Protein AF-A0A7Y6A743-F1 (afdb_monomer_lite)

Structure (mmCIF, N/CA/C/O backbone):
data_AF-A0A7Y6A743-F1
#
_entry.id   AF-A0A7Y6A743-F1
#
loop_
_atom_site.group_PDB
_atom_site.id
_atom_site.type_symbol
_atom_site.label_atom_id
_atom_site.label_alt_id
_atom_site.label_comp_id
_atom_site.label_asym_id
_atom_site.label_entity_id
_atom_site.label_seq_id
_atom_site.pdbx_PDB_ins_code
_atom_site.Cartn_x
_atom_site.Cartn_y
_atom_site.Cartn_z
_atom_site.occupancy
_atom_site.B_iso_or_equiv
_atom_site.auth_seq_id
_atom_site.auth_comp_id
_atom_site.auth_asym_id
_atom_site.auth_atom_id
_atom_site.pdbx_PDB_model_num
ATOM 1 N N . MET A 1 1 ? 8.846 33.049 -17.620 1.00 62.44 1 MET A N 1
ATOM 2 C CA . MET A 1 1 ? 9.965 32.108 -17.408 1.00 62.44 1 MET A CA 1
ATOM 3 C C . MET A 1 1 ? 9.399 30.710 -17.550 1.00 62.44 1 MET A C 1
ATOM 5 O O . MET A 1 1 ? 8.600 30.324 -16.711 1.00 62.44 1 MET A O 1
ATOM 9 N N . THR A 1 2 ? 9.726 30.006 -18.631 1.00 59.50 2 THR A N 1
ATOM 10 C CA . THR A 1 2 ? 9.233 28.644 -18.883 1.00 59.50 2 THR A CA 1
ATOM 11 C C . THR A 1 2 ? 10.428 27.707 -18.808 1.00 59.50 2 THR A C 1
ATOM 13 O O . THR A 1 2 ? 11.289 27.746 -19.682 1.00 59.50 2 THR A O 1
ATOM 16 N N . THR A 1 3 ? 10.520 26.911 -17.747 1.00 61.12 3 THR A N 1
ATOM 17 C CA . THR A 1 3 ? 11.531 25.857 -17.612 1.00 61.12 3 THR A CA 1
ATOM 18 C C . THR A 1 3 ? 10.901 24.527 -18.003 1.00 61.12 3 THR A C 1
ATOM 20 O O . THR A 1 3 ? 9.993 24.052 -17.325 1.00 61.12 3 THR A O 1
ATOM 23 N N . ALA A 1 4 ? 11.367 23.932 -19.100 1.00 61.50 4 ALA A N 1
ATOM 24 C CA . ALA A 1 4 ? 11.075 22.543 -19.424 1.00 61.50 4 ALA A CA 1
ATOM 25 C C . ALA A 1 4 ? 12.081 21.654 -18.675 1.00 61.50 4 ALA A C 1
ATOM 27 O O . ALA A 1 4 ? 13.281 21.724 -18.936 1.00 61.50 4 ALA A O 1
ATOM 28 N N . THR A 1 5 ? 11.604 20.844 -17.729 1.00 67.88 5 THR A N 1
ATOM 29 C CA . THR A 1 5 ? 12.423 19.822 -17.064 1.00 67.88 5 THR A CA 1
ATOM 30 C C . THR A 1 5 ? 12.421 18.568 -17.928 1.00 67.88 5 THR A C 1
ATOM 32 O O . THR A 1 5 ? 11.444 17.824 -17.958 1.00 67.88 5 THR A O 1
ATOM 35 N N . THR A 1 6 ? 13.511 18.331 -18.652 1.00 57.53 6 THR A N 1
ATOM 36 C CA . THR A 1 6 ? 13.729 17.080 -19.382 1.00 57.53 6 THR A CA 1
ATOM 37 C C . THR A 1 6 ? 14.066 15.984 -18.370 1.00 57.53 6 THR A C 1
ATOM 39 O O . THR A 1 6 ? 15.169 15.955 -17.827 1.00 57.53 6 THR A O 1
ATOM 42 N N . ALA A 1 7 ? 13.119 15.090 -18.078 1.00 66.00 7 ALA A N 1
ATOM 43 C CA . ALA A 1 7 ? 13.409 13.883 -17.311 1.00 66.00 7 ALA A CA 1
ATOM 44 C C . ALA A 1 7 ? 14.204 12.920 -18.205 1.00 66.00 7 ALA A C 1
ATOM 46 O O . ALA A 1 7 ? 13.662 12.343 -19.148 1.00 66.00 7 ALA A O 1
ATOM 47 N N . THR A 1 8 ? 15.503 12.775 -17.944 1.00 61.09 8 THR A N 1
ATOM 48 C CA . THR A 1 8 ? 16.345 11.771 -18.603 1.00 61.09 8 THR A CA 1
ATOM 49 C C . THR A 1 8 ? 15.779 10.385 -18.298 1.00 61.09 8 THR A C 1
ATOM 51 O O . THR A 1 8 ? 15.866 9.915 -17.165 1.00 61.09 8 THR A O 1
ATOM 54 N N . GLN A 1 9 ? 15.185 9.728 -19.298 1.00 63.59 9 GLN A N 1
ATOM 55 C CA . GLN A 1 9 ? 14.800 8.322 -19.198 1.00 63.59 9 GLN A CA 1
ATOM 56 C C . GLN A 1 9 ? 16.079 7.496 -19.035 1.00 63.59 9 GLN A C 1
ATOM 58 O O . GLN A 1 9 ? 16.852 7.335 -19.979 1.00 63.59 9 GLN A O 1
ATOM 63 N N . HIS A 1 10 ? 16.336 7.010 -17.821 1.00 63.25 10 HIS A N 1
ATOM 64 C CA . HIS A 1 10 ? 17.423 6.074 -17.570 1.00 63.25 10 HIS A CA 1
ATOM 65 C C . HIS A 1 10 ? 17.007 4.704 -18.113 1.00 63.25 10 HIS A C 1
ATOM 67 O O . HIS A 1 10 ? 16.383 3.905 -17.419 1.00 63.25 10 HIS A O 1
ATOM 73 N N . ALA A 1 11 ? 17.284 4.466 -19.395 1.00 59.88 11 ALA A N 1
ATOM 74 C CA . ALA A 1 11 ? 17.050 3.176 -20.024 1.00 59.88 11 ALA A CA 1
ATOM 75 C C . ALA A 1 11 ? 18.062 2.158 -19.470 1.00 59.88 11 ALA A C 1
ATOM 77 O O . ALA A 1 11 ? 19.233 2.180 -19.844 1.00 59.88 11 ALA A O 1
ATOM 78 N N . ASP A 1 12 ? 17.615 1.287 -18.561 1.00 63.25 12 ASP A N 1
ATOM 79 C CA . ASP A 1 12 ? 18.408 0.148 -18.091 1.00 63.25 12 ASP A CA 1
ATOM 80 C C . ASP A 1 12 ? 18.435 -0.936 -19.189 1.00 63.25 12 ASP A C 1
ATOM 82 O O . ASP A 1 12 ? 17.385 -1.492 -19.534 1.00 63.25 12 ASP A O 1
ATOM 86 N N . PRO A 1 13 ? 19.608 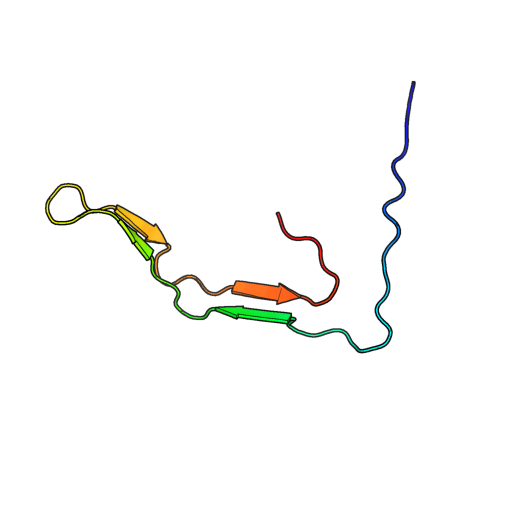-1.274 -19.756 1.00 60.50 13 PRO A N 1
ATOM 87 C CA . PRO A 1 13 ? 19.717 -2.283 -20.805 1.00 60.50 13 PRO A CA 1
ATOM 88 C C . PRO A 1 13 ? 19.445 -3.718 -20.313 1.00 60.50 13 PRO A C 1
ATOM 90 O O . PRO A 1 13 ? 19.423 -4.634 -21.135 1.00 60.50 13 PRO A O 1
ATOM 93 N N . ARG A 1 14 ? 19.229 -3.955 -19.004 1.00 63.12 14 ARG A N 1
ATOM 94 C CA . ARG A 1 14 ? 18.983 -5.297 -18.427 1.00 63.12 14 ARG A CA 1
ATOM 95 C C . ARG A 1 14 ? 17.512 -5.660 -18.172 1.00 63.12 14 ARG A C 1
ATOM 97 O O . ARG A 1 14 ? 17.238 -6.610 -17.434 1.00 63.12 14 ARG A O 1
ATOM 104 N N . GLY A 1 15 ? 16.577 -4.989 -18.841 1.00 61.31 15 GLY A N 1
ATOM 105 C CA . GLY A 1 15 ? 15.281 -5.583 -19.174 1.00 61.31 15 GLY A CA 1
ATOM 106 C C . GLY A 1 15 ? 14.059 -4.928 -18.537 1.00 61.31 15 GLY A C 1
ATOM 107 O O . GLY A 1 15 ? 14.000 -4.656 -17.337 1.00 61.31 15 GLY A O 1
ATOM 108 N N . THR A 1 16 ? 13.043 -4.758 -19.379 1.00 71.00 16 THR A N 1
ATOM 109 C CA . THR A 1 16 ? 11.656 -4.488 -19.004 1.00 71.00 16 THR A CA 1
ATOM 110 C C . THR A 1 16 ? 11.144 -5.627 -18.118 1.00 71.00 16 THR A C 1
ATOM 112 O O . THR A 1 16 ? 11.027 -6.762 -18.579 1.00 71.00 16 THR A O 1
ATOM 115 N N . GLY A 1 17 ? 10.863 -5.352 -16.844 1.00 84.69 17 GLY A N 1
ATOM 116 C CA . GLY A 1 17 ? 10.381 -6.365 -15.905 1.00 84.69 17 GLY A CA 1
ATOM 117 C C . GLY A 1 17 ? 9.947 -5.778 -14.566 1.00 84.69 17 GLY A C 1
ATOM 118 O O . GLY A 1 17 ? 10.183 -4.604 -14.281 1.00 84.69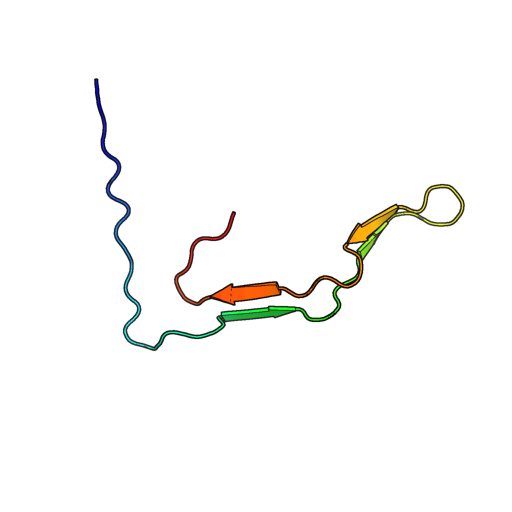 17 GLY A O 1
ATOM 119 N N . ILE A 1 18 ? 9.314 -6.609 -13.739 1.00 93.50 18 ILE A N 1
ATOM 120 C CA . ILE A 1 18 ? 8.880 -6.246 -12.387 1.00 93.50 18 ILE A CA 1
ATOM 121 C C . ILE A 1 18 ? 10.107 -6.217 -11.465 1.00 93.50 18 ILE A C 1
ATOM 123 O O . ILE A 1 18 ? 10.867 -7.183 -11.384 1.00 93.50 18 ILE A O 1
ATOM 127 N N . ALA A 1 19 ? 10.318 -5.098 -10.779 1.00 94.19 19 ALA A N 1
ATOM 128 C CA . ALA A 1 19 ? 11.331 -4.946 -9.740 1.00 94.19 19 ALA A CA 1
ATOM 129 C C . ALA A 1 19 ? 10.833 -5.470 -8.389 1.00 94.19 19 ALA A C 1
ATOM 131 O O . ALA A 1 19 ? 11.589 -6.109 -7.660 1.00 94.19 19 ALA A O 1
ATOM 132 N N . ALA A 1 20 ? 9.566 -5.206 -8.069 1.00 95.50 20 ALA A N 1
ATOM 133 C CA . ALA A 1 20 ? 8.925 -5.647 -6.839 1.00 95.50 20 ALA A CA 1
ATOM 134 C C . ALA A 1 20 ? 7.434 -5.902 -7.067 1.00 95.50 20 ALA A C 1
ATOM 136 O O . ALA A 1 20 ? 6.808 -5.252 -7.901 1.00 95.50 20 ALA A O 1
ATOM 137 N N . ARG A 1 21 ? 6.861 -6.829 -6.300 1.00 96.88 21 ARG A N 1
ATOM 138 C CA . ARG A 1 21 ? 5.435 -7.153 -6.337 1.00 96.88 21 ARG A CA 1
ATOM 139 C C . ARG A 1 21 ? 4.912 -7.379 -4.927 1.00 96.88 21 ARG A C 1
ATOM 141 O O . ARG A 1 21 ? 5.594 -8.006 -4.118 1.00 96.88 21 ARG A O 1
ATOM 148 N N . ALA A 1 22 ? 3.684 -6.944 -4.678 1.00 97.88 22 ALA A N 1
ATOM 149 C CA . ALA A 1 22 ? 2.860 -7.452 -3.591 1.00 97.88 22 ALA A CA 1
ATOM 150 C C . ALA A 1 22 ? 1.532 -7.954 -4.164 1.00 97.88 22 ALA A C 1
ATOM 152 O O . ALA A 1 22 ? 0.981 -7.357 -5.087 1.00 97.88 22 ALA A O 1
ATOM 153 N N . ALA A 1 23 ? 1.047 -9.072 -3.633 1.00 98.19 23 ALA A N 1
ATOM 154 C CA . ALA A 1 23 ? -0.248 -9.630 -3.985 1.00 98.19 23 ALA A CA 1
ATOM 155 C C . ALA A 1 23 ? -1.102 -9.731 -2.723 1.00 98.19 23 ALA A C 1
ATOM 157 O O . ALA A 1 23 ? -0.597 -10.151 -1.679 1.00 98.19 23 ALA A O 1
ATOM 158 N N . GLN A 1 24 ? -2.373 -9.353 -2.832 1.00 98.31 24 GLN A N 1
ATOM 159 C CA . GLN A 1 24 ? -3.362 -9.412 -1.756 1.00 98.31 24 GLN A CA 1
ATOM 160 C C . GLN A 1 24 ? -2.879 -8.748 -0.454 1.00 98.31 24 GLN A C 1
ATOM 162 O O . GLN A 1 24 ? -3.123 -9.236 0.652 1.00 98.31 24 GLN A O 1
ATOM 167 N N . LEU A 1 25 ? -2.173 -7.620 -0.576 1.00 98.19 25 LEU A N 1
ATOM 168 C CA . LEU A 1 25 ? -1.633 -6.890 0.561 1.00 98.19 25 LEU A CA 1
ATOM 169 C C . LEU A 1 25 ? -2.767 -6.255 1.368 1.00 98.19 25 LEU A C 1
ATOM 171 O O . LEU A 1 25 ? -3.513 -5.408 0.873 1.00 98.19 25 LEU A O 1
ATOM 175 N N . THR A 1 26 ? -2.824 -6.611 2.646 1.00 98.38 26 THR A N 1
ATOM 176 C CA . THR A 1 26 ? -3.727 -6.001 3.619 1.00 98.38 26 THR A CA 1
ATOM 177 C C . THR A 1 26 ? -2.914 -5.357 4.725 1.00 98.38 26 THR A C 1
ATOM 179 O O . THR A 1 26 ? -1.982 -5.956 5.264 1.00 98.38 26 THR A O 1
ATOM 182 N N . LYS A 1 27 ? -3.277 -4.127 5.083 1.00 98.06 27 LYS A N 1
ATOM 183 C CA . LYS A 1 27 ? -2.677 -3.414 6.206 1.00 98.06 27 LYS A CA 1
ATOM 184 C C . LYS A 1 27 ? -3.773 -2.773 7.028 1.00 98.06 27 LYS A C 1
ATOM 186 O O . LYS A 1 27 ? -4.551 -1.979 6.508 1.00 98.06 27 LYS A O 1
ATOM 191 N N . ALA A 1 28 ? -3.809 -3.116 8.307 1.00 98.25 28 ALA A N 1
ATOM 192 C CA . ALA A 1 28 ? -4.718 -2.530 9.270 1.00 98.25 28 ALA A CA 1
ATOM 193 C C . ALA A 1 28 ? -3.935 -1.895 10.419 1.00 98.25 28 ALA A C 1
ATOM 195 O O . ALA A 1 28 ? -2.827 -2.331 10.739 1.00 98.25 28 ALA A O 1
ATOM 196 N N . TYR A 1 29 ? -4.521 -0.868 11.017 1.00 98.12 29 TYR A N 1
ATOM 197 C CA . TYR A 1 29 ? -3.981 -0.156 12.165 1.00 98.12 29 TYR A CA 1
ATOM 198 C C . TYR A 1 29 ? -5.035 -0.066 13.258 1.00 98.12 29 TYR A C 1
ATOM 200 O O . TYR A 1 29 ? -6.220 0.074 12.963 1.00 98.12 29 TYR A O 1
ATOM 208 N N . GLY A 1 30 ? -4.586 -0.095 14.510 1.00 97.50 30 GLY A N 1
ATOM 209 C CA . GLY A 1 30 ? -5.488 -0.127 15.655 1.00 97.50 30 GLY A CA 1
ATOM 210 C C . GLY A 1 30 ? -6.222 -1.461 15.780 1.00 97.50 30 GLY A C 1
ATOM 211 O O . GLY A 1 30 ? -6.053 -2.374 14.973 1.00 97.50 30 GLY A O 1
ATOM 212 N N . GLU A 1 31 ? -7.035 -1.565 16.822 1.00 96.81 31 GLU A N 1
ATOM 213 C CA . GLU A 1 31 ? -7.777 -2.774 17.172 1.00 96.81 31 GLU A CA 1
ATOM 214 C C . GLU A 1 31 ? -9.158 -2.405 17.723 1.00 96.81 31 GLU A C 1
ATOM 216 O O . GLU A 1 31 ? -9.390 -1.274 18.151 1.00 96.81 31 GLU A O 1
ATOM 221 N N . GLY A 1 32 ? -10.081 -3.368 17.715 1.00 97.06 32 GLY A N 1
ATOM 222 C CA . GLY A 1 32 ? -11.452 -3.154 18.180 1.00 97.06 32 GLY A CA 1
ATOM 223 C C . GLY A 1 32 ? -12.177 -2.065 17.385 1.00 97.06 32 GLY A C 1
ATOM 224 O O . GLY A 1 32 ? -12.084 -2.020 16.160 1.00 97.06 32 GLY A O 1
ATOM 225 N N . GLU A 1 33 ? -12.883 -1.185 18.094 1.00 97.56 33 GLU A N 1
ATOM 226 C CA . GLU A 1 33 ? -13.734 -0.141 17.502 1.00 97.56 33 GLU A CA 1
ATOM 227 C C . GLU A 1 33 ? -12.950 0.890 16.674 1.00 97.56 33 GLU A C 1
ATOM 229 O O . GLU A 1 33 ? -13.486 1.502 15.757 1.00 97.56 33 GLU A O 1
ATOM 234 N N . THR A 1 34 ? -11.662 1.085 16.966 1.00 97.31 34 THR A N 1
ATOM 235 C CA . THR A 1 34 ? -10.827 2.084 16.280 1.00 97.31 34 THR A CA 1
ATOM 236 C C . THR A 1 34 ? -9.970 1.480 15.170 1.00 97.31 34 THR A C 1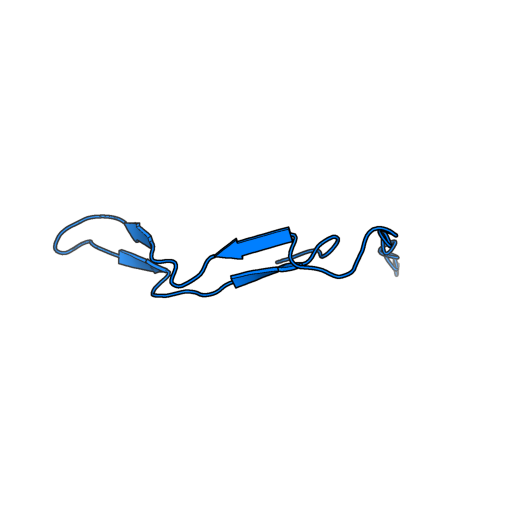
ATOM 238 O O . THR A 1 34 ? -9.072 2.143 14.645 1.00 97.31 34 THR A O 1
ATOM 241 N N . ARG A 1 35 ? -10.227 0.220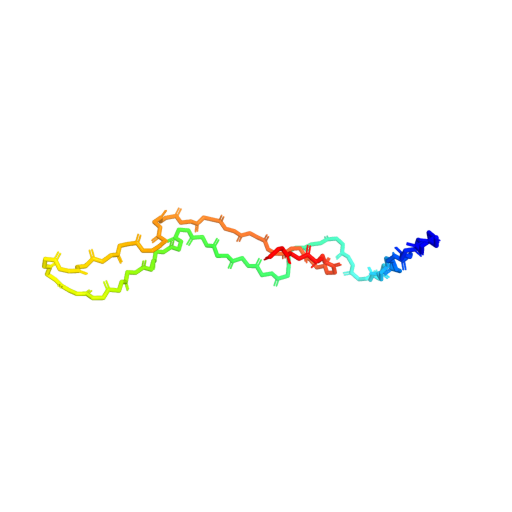 14.797 1.00 97.94 35 ARG A N 1
ATOM 242 C CA . ARG A 1 35 ? -9.489 -0.472 13.741 1.00 97.94 35 ARG A CA 1
ATOM 243 C C . ARG A 1 35 ? -9.755 0.161 12.373 1.00 97.94 35 ARG A C 1
ATOM 245 O O . ARG A 1 35 ? -10.895 0.272 11.932 1.00 97.94 35 ARG A O 1
ATOM 252 N N . VAL A 1 36 ? -8.683 0.475 11.649 1.00 98.44 36 VAL A N 1
ATOM 253 C CA . VAL A 1 36 ? -8.720 1.008 10.280 1.00 98.44 36 VAL A CA 1
ATOM 254 C C . VAL A 1 36 ? -8.023 0.046 9.333 1.00 98.44 36 VAL A C 1
ATOM 256 O O . VAL A 1 36 ? -6.847 -0.256 9.516 1.00 98.44 36 VAL A O 1
ATOM 259 N N . VAL A 1 37 ? -8.714 -0.393 8.281 1.00 98.06 37 VAL A N 1
ATOM 260 C CA . VAL A 1 37 ? -8.096 -1.128 7.168 1.00 98.06 37 VAL A CA 1
ATOM 261 C C . VAL A 1 37 ? -7.578 -0.113 6.153 1.00 98.06 37 VAL A C 1
ATOM 263 O O . VAL A 1 37 ? -8.331 0.413 5.343 1.00 98.06 37 VAL A O 1
ATOM 266 N N . ALA A 1 38 ? -6.285 0.189 6.229 1.00 97.94 38 ALA A N 1
ATOM 267 C CA . ALA A 1 38 ? -5.634 1.161 5.356 1.00 97.94 38 ALA A CA 1
ATOM 268 C C . ALA A 1 38 ? -5.373 0.618 3.948 1.00 97.94 38 ALA A C 1
ATOM 270 O O . ALA A 1 38 ? -5.397 1.379 2.988 1.00 97.94 38 ALA A O 1
ATOM 271 N N . LEU A 1 39 ? -5.121 -0.685 3.825 1.00 98.38 39 LEU A N 1
ATOM 272 C CA . LEU A 1 39 ? -5.019 -1.390 2.548 1.00 98.38 39 LEU A CA 1
ATOM 273 C C . LEU A 1 39 ? -5.847 -2.667 2.652 1.00 98.38 39 LEU A C 1
ATOM 275 O O . LEU A 1 39 ? -5.719 -3.383 3.647 1.00 98.38 39 LEU A O 1
ATOM 279 N N . ASN A 1 40 ? -6.670 -2.947 1.644 1.00 98.25 40 ASN A N 1
ATOM 280 C CA . ASN A 1 40 ? -7.540 -4.118 1.604 1.00 98.25 40 ASN A CA 1
ATOM 281 C C . ASN A 1 40 ? -7.307 -4.906 0.312 1.00 98.25 40 ASN A C 1
ATOM 283 O O . ASN A 1 40 ? -7.710 -4.439 -0.752 1.00 98.25 40 ASN A O 1
ATOM 287 N N . ALA A 1 41 ? -6.670 -6.076 0.423 1.00 98.25 41 ALA A N 1
ATOM 288 C CA . ALA A 1 41 ? -6.423 -6.993 -0.693 1.00 98.25 41 ALA A CA 1
ATOM 289 C C . ALA A 1 41 ? -5.809 -6.318 -1.938 1.00 98.25 41 ALA A C 1
ATOM 291 O O . ALA A 1 41 ? -6.243 -6.535 -3.067 1.00 98.25 41 ALA A O 1
ATOM 292 N N . VAL A 1 42 ? -4.798 -5.473 -1.731 1.00 98.25 42 VAL A N 1
ATOM 293 C CA . VAL A 1 42 ? -4.178 -4.694 -2.808 1.00 98.25 42 VAL A CA 1
ATOM 294 C C . VAL A 1 42 ? -3.149 -5.534 -3.563 1.00 98.25 42 VAL A C 1
ATOM 296 O O . VAL A 1 42 ? -2.237 -6.100 -2.959 1.00 98.25 42 VAL A O 1
ATOM 299 N N . ASP A 1 43 ? -3.250 -5.549 -4.889 1.00 98.19 43 ASP A N 1
ATOM 300 C CA . ASP A 1 43 ? -2.213 -6.058 -5.786 1.00 98.19 43 ASP A CA 1
ATOM 301 C C . ASP A 1 43 ? -1.422 -4.882 -6.377 1.00 98.19 43 ASP A C 1
ATOM 303 O O . ASP A 1 43 ? -2.008 -3.903 -6.844 1.00 98.19 43 ASP A O 1
ATOM 307 N N . VAL A 1 44 ? -0.089 -4.958 -6.355 1.00 96.81 44 VAL A N 1
ATOM 308 C CA . VAL A 1 44 ? 0.782 -3.927 -6.939 1.00 96.81 44 VAL A CA 1
ATOM 309 C C . VAL A 1 44 ? 2.058 -4.530 -7.513 1.00 96.81 44 VAL A C 1
ATOM 311 O O . VAL A 1 44 ? 2.663 -5.433 -6.931 1.00 96.81 44 VAL A O 1
ATOM 314 N N . GLU A 1 45 ? 2.495 -3.980 -8.641 1.00 96.62 45 GLU A N 1
ATOM 315 C CA . GLU A 1 45 ? 3.772 -4.274 -9.280 1.00 96.62 45 GLU A CA 1
ATOM 316 C C . GLU A 1 45 ? 4.530 -2.967 -9.512 1.00 96.62 45 GLU A C 1
ATOM 318 O O . GLU A 1 45 ? 3.978 -1.990 -10.013 1.00 96.62 45 GLU A O 1
ATOM 323 N N . ILE A 1 46 ? 5.807 -2.951 -9.142 1.00 94.81 46 ILE A N 1
ATOM 324 C CA . ILE A 1 46 ? 6.715 -1.829 -9.366 1.00 94.81 46 ILE A CA 1
ATOM 325 C C . ILE A 1 46 ? 7.645 -2.228 -10.503 1.00 94.81 46 ILE A C 1
ATOM 327 O O . ILE A 1 46 ? 8.413 -3.183 -10.366 1.00 94.81 46 ILE A O 1
ATOM 331 N N . GLY A 1 47 ? 7.570 -1.527 -11.634 1.00 93.69 47 GLY A N 1
ATOM 332 C CA . GLY A 1 47 ? 8.424 -1.786 -12.793 1.00 93.69 47 GLY A CA 1
ATOM 333 C C . GLY A 1 47 ? 9.875 -1.345 -12.568 1.00 93.69 47 GLY A C 1
ATOM 334 O O . GLY A 1 47 ? 10.141 -0.336 -11.915 1.00 93.69 47 GLY A O 1
ATOM 335 N N . ARG A 1 48 ? 10.841 -2.081 -13.131 1.00 90.31 48 ARG A N 1
ATOM 336 C CA . ARG A 1 48 ? 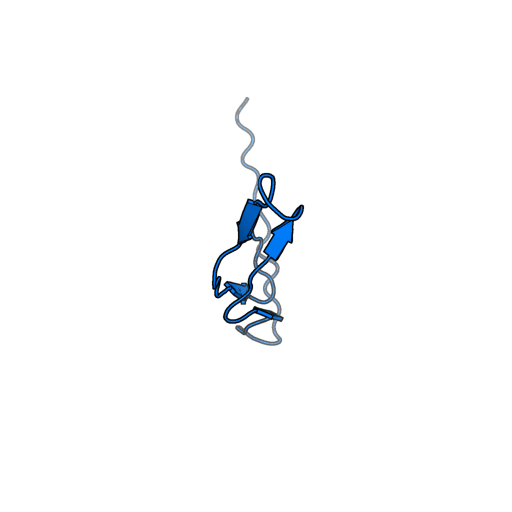12.257 -1.674 -13.132 1.00 90.31 48 ARG A CA 1
ATOM 337 C C . ARG A 1 48 ? 12.441 -0.348 -13.866 1.00 90.31 48 ARG A C 1
ATOM 339 O O . ARG A 1 48 ? 11.923 -0.173 -14.965 1.00 90.31 48 ARG A O 1
ATOM 346 N N . GLY A 1 49 ? 13.198 0.565 -13.259 1.00 87.69 49 GLY A N 1
ATOM 347 C CA . GLY A 1 49 ? 13.509 1.876 -13.838 1.00 87.69 49 GLY A CA 1
ATOM 348 C C . GLY A 1 49 ? 12.313 2.829 -13.943 1.00 87.69 49 GLY A C 1
ATOM 349 O O . GLY A 1 49 ? 12.431 3.867 -14.590 1.00 87.69 49 GLY A O 1
ATOM 350 N N . GLN A 1 50 ? 11.169 2.495 -13.336 1.00 87.19 50 GLN A N 1
ATOM 351 C CA . GLN A 1 50 ? 9.983 3.346 -13.348 1.00 87.19 50 GLN A CA 1
ATOM 352 C C . GLN A 1 50 ? 9.917 4.206 -12.089 1.00 87.19 50 GLN A C 1
ATOM 354 O O . GLN A 1 50 ? 10.123 3.721 -10.978 1.00 87.19 50 GLN A O 1
ATOM 359 N N . PHE A 1 51 ? 9.581 5.480 -12.273 1.00 89.12 51 PHE A N 1
ATOM 360 C CA . PHE A 1 51 ? 9.145 6.328 -11.173 1.00 89.12 51 PHE A CA 1
ATOM 361 C C . PHE A 1 51 ? 7.678 6.037 -10.869 1.00 89.12 51 PHE A C 1
ATOM 363 O O . PHE A 1 51 ? 6.843 6.027 -11.773 1.00 89.12 51 PHE A O 1
ATOM 370 N N . THR A 1 52 ? 7.379 5.813 -9.595 1.00 87.81 52 THR A N 1
ATOM 371 C CA . THR A 1 52 ? 6.018 5.632 -9.085 1.00 87.81 52 THR A CA 1
ATOM 372 C C . THR A 1 52 ? 5.633 6.829 -8.219 1.00 87.81 52 THR A C 1
ATOM 374 O O . THR A 1 52 ? 6.515 7.499 -7.679 1.00 87.81 52 THR A O 1
ATOM 377 N N . ALA A 1 53 ? 4.332 7.115 -8.141 1.00 81.00 53 ALA A N 1
ATOM 378 C CA . ALA A 1 53 ? 3.775 8.200 -7.332 1.00 81.00 53 ALA A CA 1
ATOM 379 C C . ALA A 1 53 ? 3.924 7.953 -5.823 1.00 81.00 53 ALA A C 1
ATO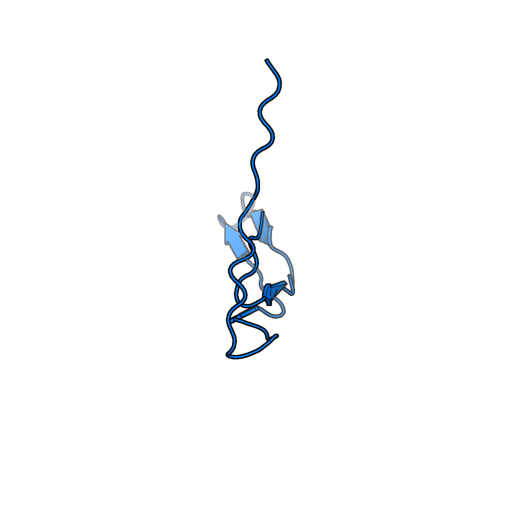M 381 O O . ALA A 1 53 ? 4.013 6.766 -5.426 1.00 81.00 53 ALA A O 1
#

Secondary structure (DSSP, 8-state):
------------TT-S-EEEEEEEEEEEES-GGG-EEEEEEEEEEEETT----

Foldseek 3Di:
DDDDDDDPQPDDPPDWDFPDWDFQDWDWDDDDPPIDTPDGGDTDTDIPSDDDD

Radius of gyration: 18.07 Å; chains: 1; bounding box: 34×42×39 Å

Sequence (53 aa):
MTTATTATQHADPRGTGIAARAAQLTKAYGEGETRVVALNAVDVEIGRGQFTA

pLDDT: mean 85.44, std 15.52, range [57.53, 98.44]